Protein AF-A0A7X7GW72-F1 (afdb_monomer)

pLDDT: mean 84.03, std 12.23, range [50.31, 95.62]

Sequence (120 aa):
MPGRSVPPRAAPLVDPSIEALWAHVLDHWQDEKAHAAFLQQCDHLNQLAEAATRYRGMTGDRTRAEVAEKKLKAVAVLAMAKLESHRTPPSEGHPVLVTVLALLLVGAAALAVAYAYSAF

Structure (mmCIF, N/CA/C/O backbone):
data_AF-A0A7X7GW72-F1
#
_entry.id   AF-A0A7X7GW72-F1
#
loop_
_atom_site.group_PDB
_atom_site.id
_atom_site.type_symbol
_atom_site.label_atom_id
_atom_site.label_alt_id
_atom_site.label_comp_id
_atom_site.label_asym_id
_atom_site.label_entity_id
_atom_site.label_seq_id
_atom_site.pdbx_PDB_ins_code
_atom_site.Cartn_x
_atom_site.Cartn_y
_atom_site.Cartn_z
_atom_site.occupancy
_atom_site.B_iso_or_equiv
_atom_site.auth_seq_id
_atom_site.auth_comp_id
_atom_site.auth_asym_id
_atom_site.auth_atom_id
_atom_site.pdbx_PDB_model_num
ATOM 1 N N . MET A 1 1 ? -7.363 -8.533 -39.283 1.00 50.31 1 MET A N 1
ATOM 2 C CA . MET A 1 1 ? -6.601 -8.465 -38.017 1.00 50.31 1 MET A CA 1
ATOM 3 C C . MET A 1 1 ? -7.392 -9.224 -36.955 1.00 50.31 1 MET A C 1
ATOM 5 O O . MET A 1 1 ? -8.373 -8.670 -36.474 1.00 50.31 1 MET A O 1
ATOM 9 N N . PRO A 1 2 ? -7.081 -10.498 -36.658 1.00 57.94 2 PRO A N 1
ATOM 10 C CA . PRO A 1 2 ? -7.780 -11.234 -35.606 1.00 57.94 2 PRO A CA 1
ATOM 11 C C . PRO A 1 2 ? -7.469 -10.597 -34.243 1.00 57.94 2 PRO A C 1
ATOM 13 O O . PRO A 1 2 ? -6.309 -10.344 -33.914 1.00 57.94 2 PRO A O 1
ATOM 16 N N . GLY A 1 3 ? -8.525 -10.264 -33.499 1.00 60.06 3 GLY A N 1
ATOM 17 C CA . GLY A 1 3 ? -8.453 -9.583 -32.211 1.00 60.06 3 GLY A CA 1
ATOM 18 C C . GLY A 1 3 ? -7.674 -10.399 -31.182 1.00 60.06 3 GLY A C 1
ATOM 19 O O . GLY A 1 3 ? -7.930 -11.585 -30.994 1.00 60.06 3 GLY A O 1
ATOM 20 N N . ARG A 1 4 ? -6.721 -9.752 -30.505 1.00 63.31 4 ARG A N 1
ATOM 21 C CA . ARG A 1 4 ? -6.049 -10.320 -29.333 1.00 63.31 4 ARG A CA 1
ATOM 22 C C . ARG A 1 4 ? -7.100 -10.546 -28.245 1.00 63.31 4 ARG A C 1
ATOM 24 O O . ARG A 1 4 ? -7.556 -9.590 -27.625 1.00 63.31 4 ARG A O 1
ATOM 31 N N . SER A 1 5 ? -7.472 -11.799 -28.010 1.00 63.06 5 SER A N 1
ATOM 32 C CA . SER A 1 5 ? -8.166 -12.199 -26.790 1.00 63.06 5 SER A CA 1
ATOM 33 C C . SER A 1 5 ? -7.223 -11.940 -25.617 1.00 63.06 5 SER A C 1
ATOM 35 O O . SER A 1 5 ? -6.221 -12.638 -25.458 1.00 63.06 5 SER A O 1
ATOM 37 N N . VAL A 1 6 ? -7.501 -10.898 -24.833 1.00 68.44 6 VAL A N 1
ATOM 38 C CA . VAL A 1 6 ? -6.837 -10.688 -23.544 1.00 68.44 6 VAL A CA 1
ATOM 39 C C . VAL A 1 6 ? -7.202 -11.900 -22.682 1.00 68.44 6 VAL A C 1
ATOM 41 O O . VAL A 1 6 ? -8.397 -12.122 -22.470 1.00 68.44 6 VAL A O 1
ATOM 44 N N . PRO A 1 7 ? -6.236 -12.726 -22.238 1.00 61.88 7 PRO A N 1
ATOM 45 C CA . PRO A 1 7 ? -6.559 -13.846 -21.370 1.00 61.88 7 PRO A CA 1
ATOM 46 C C . PRO A 1 7 ? -7.242 -13.303 -20.106 1.00 61.88 7 PRO A C 1
ATOM 48 O O . PRO A 1 7 ? -6.849 -12.230 -19.630 1.00 61.88 7 PRO A O 1
ATOM 51 N N . PRO A 1 8 ? -8.258 -13.995 -19.557 1.00 59.94 8 PRO A N 1
ATOM 52 C CA . PRO A 1 8 ? -8.833 -13.611 -18.278 1.00 59.94 8 PRO A CA 1
ATOM 53 C C . PRO A 1 8 ? -7.686 -13.525 -17.274 1.00 59.94 8 PRO A C 1
ATOM 55 O O . PRO A 1 8 ? -6.956 -14.497 -17.075 1.00 59.94 8 PRO A O 1
ATOM 58 N N . ARG A 1 9 ? -7.469 -12.330 -16.710 1.00 59.38 9 ARG A N 1
ATOM 59 C CA . ARG A 1 9 ? -6.476 -12.118 -15.658 1.00 59.38 9 ARG A CA 1
ATOM 60 C C . ARG A 1 9 ? -6.851 -13.096 -14.552 1.00 59.38 9 ARG A C 1
ATOM 62 O O . ARG A 1 9 ? -7.902 -12.918 -13.943 1.00 59.38 9 ARG A O 1
ATOM 69 N N . ALA A 1 10 ? -6.056 -14.154 -14.376 1.00 55.56 10 ALA A N 1
ATOM 70 C CA . ALA A 1 10 ? -6.273 -15.126 -13.317 1.00 55.56 10 ALA A CA 1
ATOM 71 C C . ALA A 1 10 ? -6.492 -14.338 -12.024 1.00 55.56 10 ALA A C 1
ATOM 73 O O . ALA A 1 10 ? -5.687 -13.454 -11.710 1.00 55.56 10 ALA A O 1
ATOM 74 N N . ALA A 1 11 ? -7.623 -14.574 -11.353 1.00 57.12 11 ALA A N 1
ATOM 75 C CA . ALA A 1 11 ? -7.879 -13.945 -10.070 1.00 57.12 11 ALA A CA 1
ATOM 76 C C . ALA A 1 11 ? -6.663 -14.257 -9.189 1.00 57.12 11 ALA A C 1
ATOM 78 O O . ALA A 1 11 ? -6.283 -15.431 -9.113 1.00 57.12 11 ALA A O 1
ATOM 79 N N . PRO A 1 12 ? -5.987 -13.243 -8.623 1.00 58.16 12 PRO A N 1
ATOM 80 C CA . PRO A 1 12 ? -4.854 -13.511 -7.761 1.00 58.16 12 PRO A CA 1
ATOM 81 C C . PRO A 1 12 ? -5.363 -14.415 -6.642 1.00 58.16 12 PRO A C 1
ATOM 83 O O . PRO A 1 12 ? -6.297 -14.054 -5.929 1.00 58.16 12 PRO A O 1
ATOM 86 N N . LEU A 1 13 ? -4.802 -15.622 -6.546 1.00 65.44 13 LEU A N 1
ATOM 87 C CA . LEU A 1 13 ? -5.016 -16.482 -5.392 1.00 65.44 13 LEU A CA 1
ATOM 88 C C . LEU A 1 13 ? -4.496 -15.685 -4.195 1.00 65.44 13 LEU A C 1
ATOM 90 O O . LEU A 1 13 ? -3.292 -15.453 -4.073 1.00 65.44 13 LEU A O 1
ATOM 94 N N . VAL A 1 14 ? -5.421 -15.156 -3.397 1.00 68.12 14 VAL A N 1
ATOM 95 C CA . VAL A 1 14 ? -5.089 -14.383 -2.204 1.00 68.12 14 VAL A CA 1
ATOM 96 C C . VAL A 1 14 ? -4.391 -15.327 -1.238 1.00 68.12 14 VAL A C 1
ATOM 98 O O . VAL A 1 14 ? -4.864 -16.435 -0.984 1.00 68.12 14 VAL A O 1
ATOM 101 N N . ASP A 1 15 ? -3.243 -14.893 -0.730 1.00 78.56 15 ASP A N 1
ATOM 102 C CA . ASP A 1 15 ? -2.466 -15.689 0.207 1.00 78.56 15 ASP A CA 1
ATOM 103 C C . ASP A 1 15 ? -3.249 -15.842 1.531 1.00 78.56 15 ASP A C 1
ATOM 105 O O . ASP A 1 15 ? -3.715 -14.835 2.076 1.00 78.56 15 ASP A O 1
ATOM 109 N N . PRO A 1 16 ? -3.394 -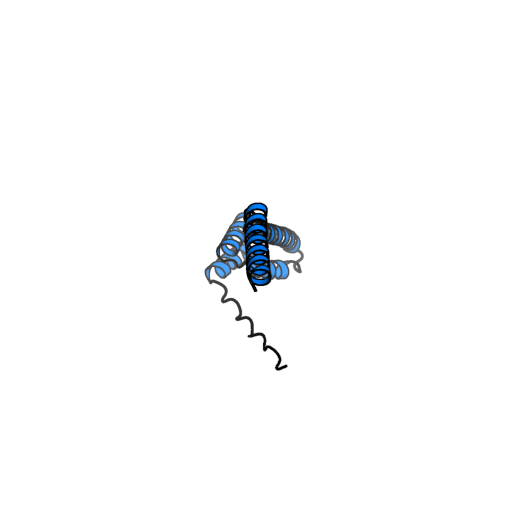17.059 2.090 1.00 83.81 16 PRO A N 1
ATOM 110 C CA . PRO A 1 16 ? -4.090 -17.277 3.360 1.00 83.81 16 PRO A CA 1
ATOM 111 C C . PRO A 1 16 ? -3.549 -16.428 4.523 1.00 83.81 16 PRO A C 1
ATOM 113 O O . PRO A 1 16 ? -4.300 -16.084 5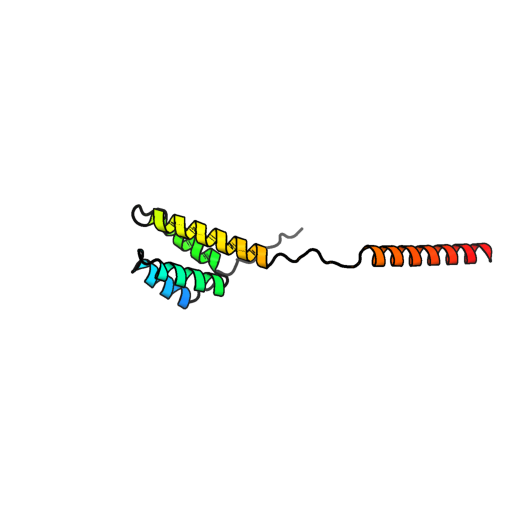.437 1.00 83.81 16 PRO A O 1
ATOM 116 N N . SER A 1 17 ? -2.264 -16.056 4.493 1.00 86.19 17 SER A N 1
ATOM 117 C CA . SER A 1 17 ? -1.652 -15.188 5.508 1.00 86.19 17 SER A CA 1
ATOM 118 C C . SER A 1 17 ? -2.209 -13.760 5.485 1.00 86.19 17 SER A C 1
ATOM 120 O O . SER A 1 17 ? -2.383 -13.144 6.538 1.00 86.19 17 SER A O 1
ATOM 122 N N . ILE A 1 18 ? -2.541 -13.245 4.298 1.00 89.12 18 ILE A N 1
ATOM 123 C CA . ILE A 1 18 ? -3.145 -11.920 4.108 1.00 89.12 18 ILE A CA 1
ATOM 124 C C . ILE A 1 18 ? -4.573 -11.906 4.646 1.00 89.12 18 ILE A C 1
ATOM 126 O O . ILE A 1 18 ? -4.975 -10.941 5.296 1.00 89.12 18 ILE A O 1
ATOM 130 N N . GLU A 1 19 ? -5.322 -12.979 4.400 1.00 90.44 19 GLU A N 1
ATOM 131 C CA . GLU A 1 19 ? -6.698 -13.108 4.876 1.00 90.44 19 GLU A CA 1
ATOM 132 C C . GLU A 1 19 ? -6.753 -13.162 6.410 1.00 90.44 19 GLU A C 1
ATOM 134 O O . GLU A 1 19 ? -7.543 -12.452 7.030 1.00 90.44 19 GLU A O 1
ATOM 139 N N . ALA A 1 20 ? -5.844 -13.914 7.042 1.00 92.56 20 ALA A N 1
ATOM 140 C CA . ALA A 1 20 ? -5.737 -13.968 8.500 1.00 92.56 20 ALA A CA 1
ATOM 141 C C . ALA A 1 20 ? -5.384 -12.600 9.121 1.00 92.56 20 ALA A C 1
ATOM 143 O O . ALA A 1 20 ? -5.988 -12.190 10.114 1.00 92.56 20 ALA A O 1
ATOM 144 N N . LEU A 1 21 ? -4.440 -11.863 8.523 1.00 93.44 21 LEU A N 1
ATOM 145 C CA . LEU A 1 21 ? -4.090 -10.510 8.973 1.00 93.44 21 LEU A CA 1
ATOM 146 C C . LEU A 1 21 ? -5.240 -9.522 8.775 1.00 93.44 21 LEU A C 1
ATOM 148 O O . LEU A 1 21 ? -5.440 -8.639 9.607 1.00 93.44 21 LEU A O 1
ATOM 152 N N . TRP A 1 22 ? -6.011 -9.669 7.698 1.00 94.19 22 TRP A N 1
ATOM 153 C CA . TRP A 1 22 ? -7.189 -8.842 7.477 1.00 94.19 22 TRP A CA 1
ATOM 154 C C . TRP A 1 22 ? -8.274 -9.098 8.525 1.00 94.19 22 TRP A C 1
ATOM 156 O O . TRP A 1 22 ? -8.814 -8.141 9.078 1.00 94.19 22 TRP A O 1
ATOM 166 N N . ALA A 1 23 ? -8.547 -10.361 8.857 1.00 94.12 23 ALA A N 1
ATOM 167 C CA . ALA A 1 23 ? -9.464 -10.702 9.943 1.00 94.12 23 ALA A CA 1
ATOM 168 C C . ALA A 1 23 ? -9.016 -10.062 11.270 1.00 94.12 23 ALA A C 1
ATOM 170 O O . ALA A 1 23 ? -9.808 -9.413 11.949 1.00 94.12 23 ALA A O 1
ATOM 171 N N . HIS A 1 24 ? -7.716 -10.124 11.575 1.00 94.56 24 HIS A N 1
ATOM 172 C CA . HIS A 1 24 ? -7.162 -9.483 12.766 1.00 94.56 24 HIS A CA 1
ATOM 173 C C . HIS A 1 24 ? -7.350 -7.954 12.775 1.00 94.56 24 HIS A C 1
ATOM 175 O O . HIS A 1 24 ? -7.698 -7.386 13.811 1.00 94.56 24 HIS A O 1
ATOM 181 N N . VAL A 1 25 ? -7.177 -7.292 11.624 1.00 95.62 25 VAL A N 1
ATOM 182 C CA . VAL A 1 25 ? -7.461 -5.855 11.449 1.00 95.62 25 VAL A CA 1
ATOM 183 C C . VAL A 1 25 ? -8.938 -5.536 11.673 1.00 95.62 25 VAL A C 1
ATOM 185 O O . VAL A 1 25 ? -9.256 -4.515 12.277 1.00 95.62 25 VAL A O 1
ATOM 188 N N . LEU A 1 26 ? -9.849 -6.382 11.194 1.00 94.12 26 LEU A N 1
ATOM 189 C CA . LEU A 1 26 ? -11.286 -6.177 11.389 1.00 94.12 26 LEU A CA 1
ATOM 190 C C . LEU A 1 26 ? -11.691 -6.279 12.863 1.00 94.12 26 LEU A C 1
ATOM 192 O O . LEU A 1 26 ? -12.543 -5.499 13.302 1.00 94.12 26 LEU A O 1
ATOM 196 N N . ASP A 1 27 ? -11.061 -7.189 13.604 1.00 95.00 27 ASP A N 1
ATOM 197 C CA . ASP A 1 27 ? -11.262 -7.356 15.046 1.00 95.00 27 ASP A CA 1
ATOM 198 C C . ASP A 1 27 ? -10.628 -6.209 15.849 1.00 95.00 27 ASP A C 1
ATOM 200 O O . ASP A 1 27 ? -11.185 -5.758 16.850 1.00 95.00 27 ASP A O 1
ATOM 204 N N . HIS A 1 28 ? -9.488 -5.687 15.385 1.00 94.00 28 HIS A N 1
ATOM 205 C CA . HIS A 1 28 ? -8.693 -4.662 16.069 1.00 94.00 28 HIS A CA 1
ATOM 206 C C . HIS A 1 28 ? -8.571 -3.387 15.228 1.00 94.00 28 HIS A C 1
ATOM 208 O O . HIS A 1 28 ? -7.483 -2.856 15.024 1.00 94.00 28 HIS A O 1
ATOM 214 N N . TRP A 1 29 ? -9.703 -2.860 14.759 1.00 92.00 29 TRP A N 1
ATOM 215 C CA . TRP A 1 29 ? -9.736 -1.736 13.811 1.00 92.00 29 TRP A CA 1
ATOM 216 C C . TRP A 1 29 ? -9.072 -0.444 14.314 1.00 92.00 29 TRP A C 1
ATOM 218 O O . TRP A 1 29 ? -8.628 0.389 13.534 1.00 92.00 29 TRP A O 1
ATOM 228 N N . GLN A 1 30 ? -9.024 -0.234 15.629 1.00 91.38 30 GLN A N 1
ATOM 229 C CA . GLN A 1 30 ? -8.359 0.942 16.200 1.00 91.38 30 GLN A CA 1
ATOM 230 C C . GLN A 1 30 ? -6.865 0.714 16.465 1.00 91.38 30 GLN A C 1
ATOM 232 O O . GLN A 1 30 ? -6.161 1.652 16.840 1.00 91.38 30 GLN A O 1
ATOM 237 N N . ASP A 1 31 ? -6.362 -0.506 16.264 1.00 92.94 31 ASP A N 1
ATOM 238 C CA . ASP A 1 31 ? -4.951 -0.817 16.440 1.00 92.94 31 ASP A CA 1
ATOM 239 C C . ASP A 1 31 ? -4.156 -0.499 15.168 1.00 92.94 31 ASP A C 1
ATOM 241 O O . ASP A 1 31 ? -4.191 -1.202 14.153 1.00 92.94 31 ASP A O 1
ATOM 245 N N . GLU A 1 32 ? -3.365 0.570 15.236 1.00 91.56 32 GLU A N 1
ATOM 246 C CA . GLU A 1 32 ? -2.488 0.970 14.141 1.00 91.56 32 GLU A CA 1
ATOM 247 C C . GLU A 1 32 ? -1.425 -0.097 13.813 1.00 91.56 32 GLU A C 1
ATOM 249 O O . GLU A 1 32 ? -1.004 -0.185 12.654 1.00 91.56 32 GLU A O 1
ATOM 254 N N . LYS A 1 33 ? -1.039 -0.949 14.776 1.00 93.19 33 LYS A N 1
ATOM 255 C CA . LYS A 1 33 ? -0.088 -2.049 14.551 1.00 93.19 33 LYS A CA 1
ATOM 256 C C . LYS A 1 33 ? -0.692 -3.161 13.704 1.00 93.19 33 LYS A C 1
ATOM 258 O O . LYS A 1 33 ? -0.007 -3.650 12.806 1.00 93.19 33 LYS A O 1
ATOM 263 N N . ALA A 1 34 ? -1.960 -3.512 13.928 1.00 93.75 34 ALA A N 1
ATOM 264 C CA . ALA A 1 34 ? -2.665 -4.498 13.109 1.00 93.75 34 ALA A CA 1
ATOM 265 C C . ALA A 1 34 ? -2.703 -4.044 11.640 1.00 93.75 34 ALA A C 1
ATOM 267 O O . ALA A 1 34 ? -2.339 -4.793 10.730 1.00 93.75 34 ALA A O 1
ATOM 268 N N . HIS A 1 35 ? -3.036 -2.768 11.410 1.00 94.06 35 HIS A N 1
ATOM 269 C CA . HIS A 1 35 ? -3.009 -2.180 10.071 1.00 94.06 35 HIS A CA 1
ATOM 270 C C . HIS A 1 35 ? -1.609 -2.176 9.446 1.00 94.06 35 HIS A C 1
ATOM 272 O O . HIS A 1 35 ? -1.475 -2.453 8.253 1.00 94.06 35 HIS A O 1
ATOM 278 N N . ALA A 1 36 ? -0.575 -1.840 10.223 1.00 93.38 36 ALA A N 1
ATOM 279 C CA . ALA A 1 36 ? 0.802 -1.811 9.739 1.00 93.38 36 ALA A CA 1
ATOM 280 C C . ALA A 1 36 ? 1.292 -3.210 9.334 1.00 93.38 36 ALA A C 1
ATOM 282 O O . ALA A 1 36 ? 1.842 -3.358 8.244 1.00 93.38 36 ALA A O 1
ATOM 283 N N . ALA A 1 37 ? 1.024 -4.233 10.152 1.00 93.88 37 ALA A N 1
ATOM 284 C CA . ALA A 1 37 ? 1.384 -5.620 9.859 1.00 93.88 37 ALA A CA 1
ATOM 285 C C . ALA A 1 37 ? 0.705 -6.129 8.577 1.00 93.88 37 ALA A C 1
ATOM 287 O O . ALA A 1 37 ? 1.361 -6.706 7.709 1.00 93.88 37 ALA A O 1
ATOM 288 N N . PHE A 1 38 ? -0.591 -5.843 8.409 1.00 94.88 38 PHE A N 1
ATOM 289 C CA . PHE A 1 38 ? -1.320 -6.171 7.183 1.00 94.88 38 PHE A CA 1
ATOM 290 C C . PHE A 1 38 ? -0.717 -5.487 5.948 1.00 94.88 38 PHE A C 1
ATOM 292 O O . PHE A 1 38 ? -0.475 -6.141 4.933 1.00 94.88 38 PHE A O 1
ATOM 299 N N . LEU A 1 39 ? -0.442 -4.180 6.025 1.00 94.19 39 LEU A N 1
ATOM 300 C CA . LEU A 1 39 ? 0.138 -3.430 4.907 1.00 94.19 39 LEU A CA 1
ATOM 301 C C . LEU A 1 39 ? 1.546 -3.913 4.550 1.00 94.19 39 LEU A C 1
ATOM 303 O O . LEU A 1 39 ? 1.861 -4.027 3.367 1.00 94.19 39 LEU A O 1
ATOM 307 N N . GLN A 1 40 ? 2.363 -4.236 5.551 1.00 92.69 40 GLN A N 1
ATOM 308 C CA . GLN A 1 40 ? 3.707 -4.771 5.353 1.00 92.69 40 GLN A CA 1
ATOM 309 C C . GLN A 1 40 ? 3.671 -6.129 4.643 1.00 92.69 40 GLN A C 1
ATOM 311 O O . GLN A 1 40 ? 4.430 -6.342 3.698 1.00 92.69 40 GLN A O 1
ATOM 316 N N . GLN A 1 41 ? 2.757 -7.023 5.036 1.00 93.25 41 GLN A N 1
ATOM 317 C CA . GLN A 1 41 ? 2.591 -8.311 4.359 1.00 93.25 41 GLN A CA 1
ATOM 318 C C . GLN A 1 41 ? 2.082 -8.128 2.920 1.00 93.25 41 GLN A C 1
ATOM 320 O O . GLN A 1 41 ? 2.581 -8.774 1.998 1.00 93.25 41 GLN A O 1
ATOM 325 N N . CYS A 1 42 ? 1.138 -7.205 2.700 1.00 91.94 42 CYS A N 1
ATOM 326 C CA . CYS A 1 42 ? 0.659 -6.871 1.356 1.00 91.94 42 CYS A CA 1
ATOM 327 C C . CYS A 1 42 ? 1.785 -6.327 0.469 1.00 91.94 42 CYS A C 1
ATOM 329 O O . CYS A 1 42 ? 1.851 -6.667 -0.711 1.00 91.94 42 CYS A O 1
ATOM 331 N N . ASP A 1 43 ? 2.668 -5.486 1.008 1.00 91.12 43 ASP A N 1
ATOM 332 C CA . ASP A 1 43 ? 3.814 -4.976 0.256 1.00 91.12 43 ASP A CA 1
ATOM 333 C C . ASP A 1 43 ? 4.819 -6.089 -0.069 1.00 91.12 43 ASP A C 1
ATOM 335 O O . ASP A 1 43 ? 5.221 -6.234 -1.229 1.00 91.12 43 ASP A O 1
ATOM 339 N N . HIS A 1 44 ? 5.147 -6.928 0.919 1.00 90.00 44 HIS A N 1
ATOM 340 C CA . HIS A 1 44 ? 6.061 -8.060 0.757 1.00 90.00 44 HIS A CA 1
ATOM 341 C C . HIS A 1 44 ? 5.606 -9.020 -0.352 1.00 90.00 44 HIS A C 1
ATOM 343 O O . HIS A 1 44 ? 6.409 -9.430 -1.190 1.00 90.00 44 HIS A O 1
ATOM 349 N N . LEU A 1 45 ? 4.305 -9.313 -0.416 1.00 89.81 45 LEU A N 1
ATOM 350 C CA . LEU A 1 45 ? 3.716 -10.206 -1.417 1.00 89.81 45 LEU A CA 1
ATOM 351 C C . LEU A 1 45 ? 3.355 -9.514 -2.744 1.00 89.81 45 LEU A C 1
ATOM 353 O O . LEU A 1 45 ? 2.792 -10.152 -3.631 1.00 89.81 45 LEU A O 1
ATOM 357 N N . ASN A 1 46 ? 3.665 -8.223 -2.916 1.00 87.38 46 ASN A N 1
ATOM 358 C CA . ASN A 1 46 ? 3.243 -7.419 -4.075 1.00 87.38 46 ASN A CA 1
ATOM 359 C C . ASN A 1 46 ? 1.712 -7.353 -4.275 1.00 87.38 46 ASN A C 1
ATOM 361 O O . ASN A 1 46 ? 1.225 -7.161 -5.388 1.00 87.38 46 ASN A O 1
ATOM 365 N N . GLN A 1 47 ? 0.943 -7.458 -3.191 1.00 90.12 47 GLN A N 1
ATOM 366 C CA . GLN A 1 47 ? -0.523 -7.446 -3.172 1.00 90.12 47 GLN A CA 1
ATOM 367 C C . GLN A 1 47 ? -1.107 -6.129 -2.618 1.00 90.12 47 GLN A C 1
ATOM 369 O O . GLN A 1 47 ? -2.193 -6.102 -2.043 1.00 90.12 47 GLN A O 1
ATOM 374 N N . LEU A 1 48 ? -0.436 -4.991 -2.832 1.00 90.56 48 LEU A N 1
ATOM 375 C CA . LEU A 1 48 ? -0.944 -3.668 -2.417 1.00 90.56 48 LEU A CA 1
ATOM 376 C C . LEU A 1 48 ? -2.295 -3.298 -3.065 1.00 90.56 48 LEU A C 1
ATOM 378 O O . LEU A 1 48 ? -3.096 -2.581 -2.466 1.00 90.56 48 LEU A O 1
ATOM 382 N N . ALA A 1 49 ? -2.580 -3.807 -4.268 1.00 89.19 49 ALA A N 1
ATOM 383 C CA . ALA A 1 49 ? -3.872 -3.610 -4.934 1.00 89.19 49 ALA A CA 1
ATOM 384 C C . ALA A 1 49 ? -5.034 -4.270 -4.170 1.00 89.19 49 ALA A C 1
ATOM 386 O O . ALA A 1 49 ? -6.149 -3.743 -4.134 1.00 89.19 49 ALA A O 1
ATOM 387 N N . GLU A 1 50 ? -4.762 -5.398 -3.521 1.00 89.44 50 GLU A N 1
ATOM 388 C CA . GLU A 1 50 ? -5.740 -6.100 -2.702 1.00 89.44 50 GLU A CA 1
ATOM 389 C C . GLU A 1 50 ? -6.016 -5.315 -1.409 1.00 89.44 50 GLU A C 1
ATOM 391 O O . GLU A 1 50 ? -7.174 -5.078 -1.059 1.00 89.44 50 GLU A O 1
ATOM 396 N N . ALA A 1 51 ? -4.967 -4.800 -0.755 1.00 91.62 51 ALA A N 1
ATOM 397 C CA . ALA A 1 51 ? -5.117 -3.893 0.385 1.00 91.62 51 ALA A CA 1
ATOM 398 C C . ALA A 1 51 ? -6.003 -2.684 0.041 1.00 91.62 51 ALA A C 1
ATOM 400 O O . ALA A 1 51 ? -6.920 -2.349 0.793 1.00 91.62 51 ALA A O 1
ATOM 401 N N . ALA A 1 52 ? -5.776 -2.058 -1.119 1.00 92.50 52 ALA A N 1
ATOM 402 C CA . ALA A 1 52 ? -6.597 -0.942 -1.581 1.00 92.50 52 ALA A CA 1
ATOM 403 C C . ALA A 1 52 ? -8.071 -1.335 -1.766 1.00 92.50 52 ALA A C 1
ATOM 405 O O . ALA A 1 52 ? -8.959 -0.565 -1.405 1.00 92.50 52 ALA A O 1
ATOM 406 N N . THR A 1 53 ? -8.344 -2.524 -2.304 1.00 91.94 53 THR A N 1
ATOM 407 C CA . THR A 1 53 ? -9.715 -3.017 -2.507 1.00 91.94 53 THR A CA 1
ATOM 408 C C . THR A 1 53 ? -10.435 -3.206 -1.175 1.00 91.94 53 THR A C 1
ATOM 410 O O . THR A 1 53 ? -11.549 -2.706 -1.003 1.00 91.94 53 THR A O 1
ATOM 413 N N . ARG A 1 54 ? -9.772 -3.832 -0.196 1.00 92.06 54 ARG A N 1
ATOM 414 C CA . ARG A 1 54 ? -10.338 -4.052 1.140 1.00 92.06 54 ARG A CA 1
ATOM 415 C C . ARG A 1 54 ? -10.637 -2.746 1.874 1.00 92.06 54 ARG A C 1
ATOM 417 O O . ARG A 1 54 ? -11.747 -2.567 2.370 1.00 92.06 54 ARG A O 1
ATOM 424 N N . TYR A 1 55 ? -9.698 -1.796 1.881 1.00 94.12 55 TYR A N 1
ATOM 425 C CA . TYR A 1 55 ? -9.936 -0.499 2.522 1.00 94.12 55 TYR A CA 1
ATOM 426 C C . TYR A 1 55 ? -10.992 0.340 1.792 1.00 94.12 55 TYR A C 1
ATOM 428 O O . TYR A 1 55 ? -11.799 0.978 2.461 1.00 94.12 55 TYR A O 1
ATOM 436 N N . ARG A 1 56 ? -11.069 0.298 0.452 1.00 92.31 56 ARG A N 1
ATOM 437 C CA . ARG A 1 56 ? -12.174 0.934 -0.298 1.00 92.31 56 ARG A CA 1
ATOM 438 C C . ARG A 1 56 ? -13.535 0.366 0.090 1.00 92.31 56 ARG A C 1
ATOM 440 O O . ARG A 1 56 ? -14.497 1.117 0.165 1.00 92.31 56 ARG A O 1
ATOM 447 N N . GLY A 1 57 ? -13.619 -0.932 0.375 1.00 91.00 57 GLY A N 1
ATOM 448 C CA . GLY A 1 57 ? -14.849 -1.542 0.883 1.00 91.00 57 GLY A CA 1
ATOM 449 C C . GLY A 1 57 ? -15.311 -0.960 2.226 1.00 91.00 57 GLY A C 1
ATOM 450 O O . GLY A 1 57 ? -16.503 -0.965 2.513 1.00 91.00 57 GLY A O 1
ATOM 451 N N . MET A 1 58 ? -14.390 -0.414 3.027 1.00 91.50 58 MET A N 1
ATOM 452 C CA . MET A 1 58 ? -14.671 0.120 4.365 1.00 91.50 58 MET A CA 1
ATOM 453 C C . MET A 1 58 ? -14.945 1.632 4.386 1.00 91.50 58 MET A C 1
ATOM 455 O O . MET A 1 58 ? -15.408 2.143 5.403 1.00 91.50 58 MET A O 1
ATOM 459 N N . THR A 1 59 ? -14.719 2.369 3.290 1.00 88.50 59 THR A N 1
ATOM 460 C CA . THR A 1 59 ? -14.981 3.825 3.249 1.00 88.50 59 THR A CA 1
ATOM 461 C C . THR A 1 59 ? -16.469 4.178 3.271 1.00 88.50 59 THR A C 1
ATOM 463 O O . THR A 1 59 ? -16.821 5.325 3.518 1.00 88.50 59 THR A O 1
ATOM 466 N N . GLY A 1 60 ? -17.356 3.214 3.012 1.00 83.94 60 GLY A N 1
ATOM 467 C CA . GLY A 1 60 ? -18.806 3.406 3.120 1.00 83.94 60 GLY A CA 1
ATOM 468 C C . GLY A 1 60 ? -19.346 3.345 4.555 1.00 83.94 60 GLY A C 1
ATOM 469 O O . GLY A 1 60 ? -20.494 3.717 4.790 1.00 83.94 60 GLY A O 1
ATOM 470 N N . ASP A 1 61 ? -18.547 2.877 5.516 1.00 86.62 61 ASP A N 1
ATOM 471 C CA . ASP A 1 61 ? -18.948 2.734 6.916 1.00 86.62 61 ASP A CA 1
ATOM 472 C C . ASP A 1 61 ? -18.597 4.002 7.708 1.00 86.62 61 ASP A C 1
ATOM 474 O O . ASP A 1 61 ? -17.434 4.384 7.792 1.00 86.62 61 ASP A O 1
ATOM 478 N N . ARG A 1 62 ? -19.585 4.642 8.347 1.00 84.31 62 ARG A N 1
ATOM 479 C CA . ARG A 1 62 ? -19.394 5.888 9.116 1.00 84.31 62 ARG A CA 1
ATOM 480 C C . ARG A 1 62 ? -18.346 5.783 10.224 1.00 84.31 62 ARG A C 1
ATOM 482 O O . ARG A 1 62 ? -17.698 6.780 10.517 1.00 84.31 62 ARG A O 1
ATOM 489 N N . THR A 1 63 ? -18.185 4.618 10.846 1.00 86.44 63 THR A N 1
ATOM 490 C CA . THR A 1 63 ? -17.249 4.445 11.969 1.00 86.44 63 THR A CA 1
A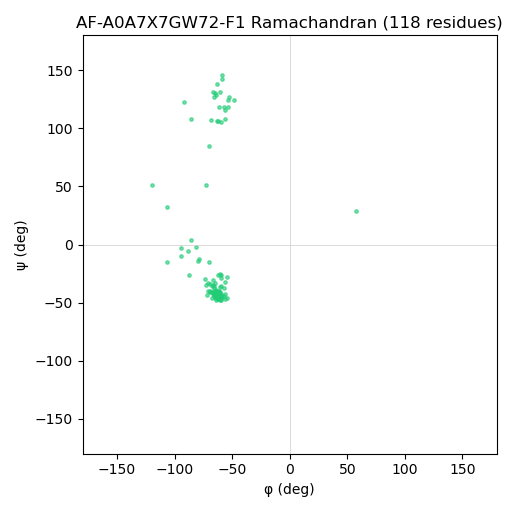TOM 491 C C . THR A 1 63 ? -15.842 4.100 11.487 1.00 86.44 63 THR A C 1
ATOM 493 O O . THR A 1 63 ? -14.860 4.385 12.168 1.00 86.44 63 THR A O 1
ATOM 496 N N . ARG A 1 64 ? -15.729 3.494 10.303 1.00 88.25 64 ARG A N 1
ATOM 497 C CA . ARG A 1 64 ? -14.460 2.981 9.771 1.00 88.25 64 ARG A CA 1
ATOM 498 C C . ARG A 1 64 ? -13.892 3.828 8.633 1.00 88.25 64 ARG A C 1
ATOM 500 O O . ARG A 1 64 ? -12.703 3.707 8.343 1.00 88.25 64 ARG A O 1
ATOM 507 N N . ALA A 1 65 ? -14.694 4.715 8.044 1.00 89.69 65 ALA A N 1
ATOM 508 C CA . ALA A 1 65 ? -14.338 5.502 6.869 1.00 89.69 65 ALA A CA 1
ATOM 509 C C . ALA A 1 65 ? -13.069 6.330 7.061 1.00 89.69 65 ALA A C 1
ATOM 511 O O . ALA A 1 65 ? -12.179 6.268 6.220 1.00 89.69 65 ALA A O 1
ATOM 512 N N . GLU A 1 66 ? -12.938 7.041 8.180 1.00 91.50 66 GLU A N 1
ATOM 513 C CA . GLU A 1 66 ? -11.789 7.923 8.413 1.00 91.50 66 GLU A CA 1
ATOM 514 C C . GLU A 1 66 ? -10.462 7.146 8.439 1.00 91.50 66 GLU A C 1
ATOM 516 O O . GLU A 1 66 ? -9.493 7.494 7.755 1.00 91.50 66 GLU A O 1
ATOM 521 N N . VAL A 1 67 ? -10.431 6.030 9.175 1.00 91.50 67 VAL A N 1
ATOM 522 C CA . VAL A 1 67 ? -9.257 5.150 9.234 1.00 91.50 67 VAL A CA 1
ATOM 523 C C . VAL A 1 67 ? -9.010 4.511 7.869 1.00 91.50 67 VAL A C 1
ATOM 525 O O . VAL A 1 67 ? -7.871 4.496 7.401 1.00 91.50 67 VAL A O 1
ATOM 528 N N . ALA A 1 68 ? -10.058 4.036 7.194 1.00 92.25 68 ALA A N 1
ATOM 529 C CA . ALA A 1 68 ? -9.947 3.427 5.873 1.00 92.25 68 ALA A CA 1
ATOM 530 C C . ALA A 1 68 ? -9.361 4.403 4.840 1.00 92.25 68 ALA A C 1
ATOM 532 O O . ALA A 1 68 ? -8.441 4.039 4.109 1.00 92.25 68 ALA A O 1
ATOM 533 N N . GLU A 1 69 ? -9.808 5.659 4.823 1.00 92.88 69 GLU A N 1
ATOM 534 C CA . GLU A 1 69 ? -9.264 6.708 3.958 1.00 92.88 69 GLU A CA 1
ATOM 535 C C . GLU A 1 69 ? -7.795 7.012 4.268 1.00 92.88 69 GLU A C 1
ATOM 537 O O . GLU A 1 69 ? -6.974 7.120 3.347 1.00 9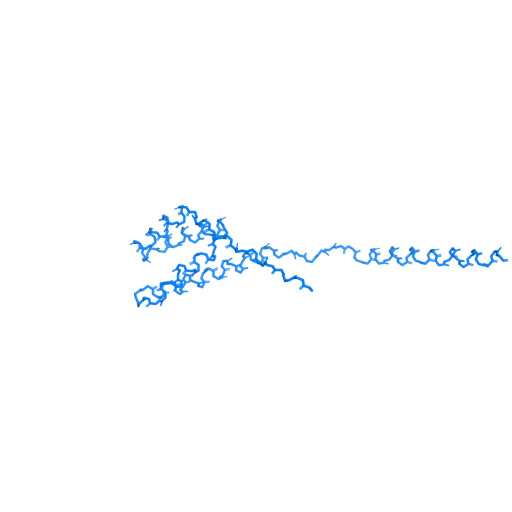2.88 69 GLU A O 1
ATOM 542 N N . LYS A 1 70 ? -7.428 7.101 5.555 1.00 92.88 70 LYS A N 1
ATOM 543 C CA . LYS A 1 70 ? -6.026 7.270 5.974 1.00 92.88 70 LYS A CA 1
ATOM 544 C C . LYS A 1 70 ? -5.166 6.113 5.458 1.00 92.88 70 LYS A C 1
ATOM 546 O O . LYS A 1 70 ? -4.084 6.345 4.914 1.00 92.88 70 LYS A O 1
ATOM 551 N N . LYS A 1 71 ? -5.641 4.871 5.587 1.00 92.94 71 LYS A N 1
ATOM 552 C CA . LYS A 1 71 ? -4.906 3.684 5.122 1.00 92.94 71 LYS A CA 1
ATOM 553 C C . LYS A 1 71 ? -4.867 3.585 3.596 1.00 92.94 71 LYS A C 1
ATOM 555 O O . LYS A 1 71 ? -3.826 3.213 3.066 1.00 92.94 71 LYS A O 1
ATOM 560 N N . LEU A 1 72 ? -5.900 4.020 2.874 1.00 94.00 72 LEU A N 1
ATOM 561 C CA . LEU A 1 72 ? -5.859 4.125 1.408 1.00 94.00 72 LEU A CA 1
ATOM 562 C C . LEU A 1 72 ? -4.776 5.087 0.922 1.00 94.00 72 LEU A C 1
ATOM 564 O O . LEU A 1 72 ? -4.044 4.763 -0.014 1.00 94.00 72 LEU A O 1
ATOM 568 N N . LYS A 1 73 ? -4.636 6.245 1.576 1.00 93.44 73 LYS A N 1
ATOM 569 C CA . LYS A 1 73 ? -3.546 7.186 1.279 1.00 93.44 73 LYS A CA 1
ATOM 570 C C . LYS A 1 73 ? -2.182 6.545 1.543 1.00 93.44 73 LYS A C 1
ATOM 572 O O . LYS A 1 73 ? -1.292 6.660 0.706 1.00 93.44 73 LYS A O 1
ATOM 577 N N . ALA A 1 74 ? -2.034 5.813 2.650 1.00 91.44 74 ALA A N 1
ATOM 578 C CA . ALA A 1 74 ? -0.799 5.087 2.952 1.00 91.44 74 ALA A CA 1
ATOM 579 C C . ALA A 1 74 ? -0.465 4.024 1.888 1.00 91.44 74 ALA A C 1
ATOM 581 O O . ALA A 1 74 ? 0.678 3.948 1.442 1.00 91.44 74 ALA A O 1
ATOM 582 N N . VAL A 1 75 ? -1.457 3.257 1.418 1.00 93.62 75 VAL A N 1
ATOM 583 C CA . VAL A 1 75 ? -1.278 2.292 0.317 1.00 93.62 75 VAL A CA 1
ATOM 584 C C . VAL A 1 75 ? -0.804 2.988 -0.960 1.00 93.62 75 VAL A C 1
ATOM 586 O O . VAL A 1 75 ? 0.102 2.487 -1.623 1.00 93.62 75 VAL A O 1
ATOM 589 N N . ALA A 1 76 ? -1.378 4.145 -1.301 1.00 92.00 76 ALA A N 1
ATOM 590 C CA . ALA A 1 76 ? -0.972 4.903 -2.484 1.00 92.00 76 ALA A CA 1
ATOM 591 C C . ALA A 1 76 ? 0.488 5.376 -2.395 1.00 92.00 76 ALA A C 1
ATOM 593 O O . ALA A 1 76 ? 1.236 5.218 -3.358 1.00 92.00 76 ALA A O 1
ATOM 594 N N . VAL A 1 77 ? 0.906 5.889 -1.233 1.00 93.94 77 VAL A N 1
ATOM 595 C CA . VAL A 1 77 ? 2.298 6.302 -0.989 1.00 93.94 77 VAL A CA 1
ATOM 596 C C . VAL A 1 77 ? 3.256 5.114 -1.109 1.00 93.94 77 VAL A C 1
ATOM 598 O O . VAL A 1 77 ? 4.270 5.228 -1.792 1.00 93.94 77 VAL A O 1
ATOM 601 N N . LEU A 1 78 ? 2.921 3.961 -0.519 1.00 90.75 78 LEU A N 1
ATOM 602 C CA . LEU A 1 78 ? 3.733 2.742 -0.637 1.00 90.75 78 LEU A CA 1
ATOM 603 C C . LEU A 1 78 ? 3.860 2.281 -2.095 1.00 90.75 78 LEU A C 1
ATOM 605 O O . LEU A 1 78 ? 4.956 1.969 -2.557 1.00 90.75 78 LEU A O 1
ATOM 609 N N . ALA A 1 79 ? 2.756 2.289 -2.845 1.00 90.94 79 ALA A N 1
ATOM 610 C CA . ALA A 1 79 ? 2.767 1.920 -4.256 1.00 90.94 79 ALA A CA 1
ATOM 611 C C . ALA A 1 79 ? 3.621 2.883 -5.100 1.00 90.94 79 ALA A C 1
ATOM 613 O O . ALA A 1 79 ? 4.368 2.434 -5.968 1.00 90.94 79 ALA A O 1
ATOM 614 N N . MET A 1 80 ? 3.551 4.192 -4.833 1.00 91.00 80 MET A N 1
ATOM 615 C CA . MET A 1 80 ? 4.393 5.192 -5.499 1.00 91.00 80 MET A CA 1
ATOM 616 C C . MET A 1 80 ? 5.874 4.989 -5.179 1.00 91.00 80 MET A C 1
ATOM 618 O O . MET A 1 80 ? 6.677 4.914 -6.104 1.00 91.00 80 MET A O 1
ATOM 622 N N . ALA A 1 81 ? 6.224 4.806 -3.903 1.00 89.25 81 ALA A N 1
ATOM 623 C CA . ALA A 1 81 ? 7.601 4.536 -3.489 1.00 89.25 81 ALA A CA 1
ATOM 624 C C . ALA A 1 81 ? 8.170 3.283 -4.179 1.00 89.25 81 ALA A C 1
ATOM 626 O O . ALA A 1 81 ? 9.328 3.257 -4.593 1.00 89.25 81 ALA A O 1
ATOM 627 N N . LYS A 1 82 ? 7.333 2.257 -4.371 1.00 86.38 82 LYS A N 1
ATOM 628 C CA . LYS A 1 82 ? 7.700 1.044 -5.108 1.00 86.38 82 LYS A CA 1
ATOM 629 C C . LYS A 1 82 ? 7.907 1.297 -6.603 1.00 86.38 82 LYS A C 1
ATOM 631 O O . LYS A 1 82 ? 8.842 0.774 -7.195 1.00 86.38 82 LYS A O 1
ATOM 636 N N . LEU A 1 83 ? 7.067 2.116 -7.232 1.00 87.06 83 LEU A N 1
ATOM 637 C CA . LEU A 1 83 ? 7.269 2.512 -8.631 1.00 87.06 83 LEU A CA 1
ATOM 638 C C . LEU A 1 83 ? 8.563 3.309 -8.813 1.00 87.06 83 LEU A C 1
ATOM 640 O O . LEU A 1 83 ? 9.282 3.100 -9.789 1.00 87.06 83 LEU A O 1
ATOM 644 N N . GLU A 1 84 ? 8.866 4.200 -7.873 1.00 87.00 84 GLU A N 1
ATOM 645 C CA . GLU A 1 84 ? 10.104 4.975 -7.878 1.00 87.00 84 GLU A CA 1
ATOM 646 C C . GLU A 1 84 ? 11.336 4.092 -7.682 1.00 87.00 84 GLU A C 1
ATOM 648 O O . GLU A 1 84 ? 12.324 4.286 -8.387 1.00 87.00 84 GLU A O 1
ATOM 653 N N . SER A 1 85 ? 11.278 3.082 -6.808 1.00 84.00 85 SER A N 1
ATOM 654 C CA . SER A 1 85 ? 12.399 2.152 -6.613 1.00 84.00 85 SER A CA 1
ATOM 655 C C . SER A 1 85 ? 12.668 1.271 -7.839 1.00 84.00 85 SER A C 1
ATOM 657 O O . SER A 1 85 ? 13.818 0.933 -8.115 1.00 84.00 85 SER A O 1
ATOM 659 N N . HIS A 1 86 ? 11.633 0.943 -8.618 1.00 78.44 86 HIS A N 1
ATOM 660 C CA . HIS A 1 86 ? 11.764 0.231 -9.893 1.00 78.44 86 HIS A CA 1
ATOM 661 C C . HIS A 1 86 ? 12.133 1.137 -11.076 1.00 78.44 86 HIS A C 1
ATOM 663 O O . HIS A 1 86 ? 12.308 0.644 -12.196 1.00 78.44 86 HIS A O 1
ATOM 669 N N . ARG A 1 87 ? 12.265 2.451 -10.869 1.00 77.94 87 ARG A N 1
ATOM 670 C CA . ARG A 1 87 ? 12.666 3.377 -11.925 1.00 77.94 87 ARG A CA 1
ATOM 671 C C . ARG A 1 87 ? 14.124 3.114 -12.292 1.00 77.94 87 ARG A C 1
ATOM 673 O O . ARG A 1 87 ? 15.039 3.452 -11.549 1.00 77.94 87 ARG A O 1
ATOM 680 N N . THR A 1 88 ? 14.349 2.512 -13.456 1.00 69.00 88 THR A N 1
ATOM 681 C CA . THR A 1 88 ? 15.702 2.345 -13.990 1.00 69.00 88 THR A CA 1
ATOM 682 C C . THR A 1 88 ? 16.288 3.731 -14.279 1.00 69.00 88 THR A 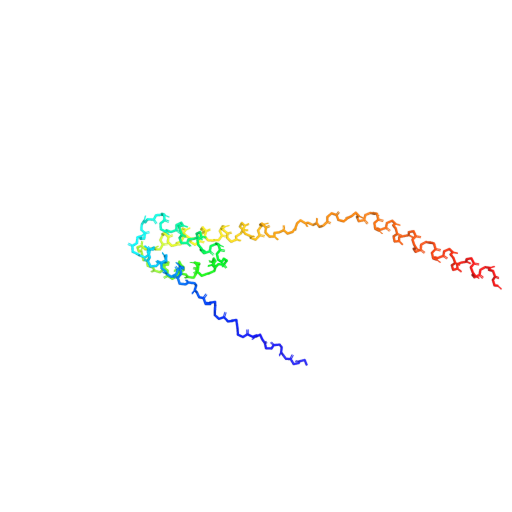C 1
ATOM 684 O O . THR A 1 88 ? 15.621 4.525 -14.954 1.00 69.00 88 THR A O 1
ATOM 687 N N . PRO A 1 89 ? 17.499 4.060 -13.789 1.00 60.75 89 PRO A N 1
ATOM 688 C CA . PRO A 1 89 ? 18.169 5.280 -14.214 1.00 60.75 89 PRO A CA 1
ATOM 689 C C . PRO A 1 89 ? 18.364 5.236 -15.740 1.00 60.75 89 PRO A C 1
ATOM 691 O O . PRO A 1 89 ? 18.553 4.145 -16.293 1.00 60.75 89 PRO A O 1
ATOM 694 N N . PRO A 1 90 ? 18.299 6.379 -16.450 1.00 59.62 90 PRO A N 1
ATOM 695 C CA . PRO A 1 90 ? 18.673 6.405 -17.858 1.00 59.62 90 PRO A CA 1
ATOM 696 C C . PRO A 1 90 ? 20.077 5.804 -17.993 1.00 59.62 90 PRO A C 1
ATOM 698 O O . PRO A 1 90 ? 20.987 6.185 -17.263 1.00 59.62 90 PRO A O 1
ATOM 701 N N . SER A 1 91 ? 20.227 4.809 -18.870 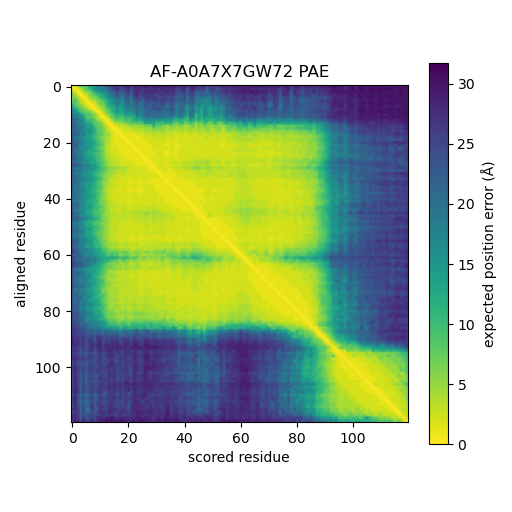1.00 54.06 91 SER A N 1
ATOM 702 C CA . SER A 1 91 ? 21.499 4.119 -19.080 1.00 54.06 91 SER A CA 1
ATOM 703 C C . SER A 1 91 ? 22.579 5.137 -19.453 1.00 54.06 91 SER A C 1
ATOM 705 O O . SER A 1 91 ? 22.503 5.759 -20.511 1.00 54.06 91 SER A O 1
ATOM 707 N N . GLU A 1 92 ? 23.598 5.284 -18.603 1.00 52.62 92 GLU A N 1
ATOM 708 C CA . GLU A 1 92 ? 24.835 6.020 -18.897 1.00 52.62 92 GLU A CA 1
ATOM 709 C C . GLU A 1 92 ? 25.719 5.223 -19.881 1.00 52.62 92 GLU A C 1
ATOM 711 O O . GLU A 1 92 ? 26.900 4.958 -19.653 1.00 52.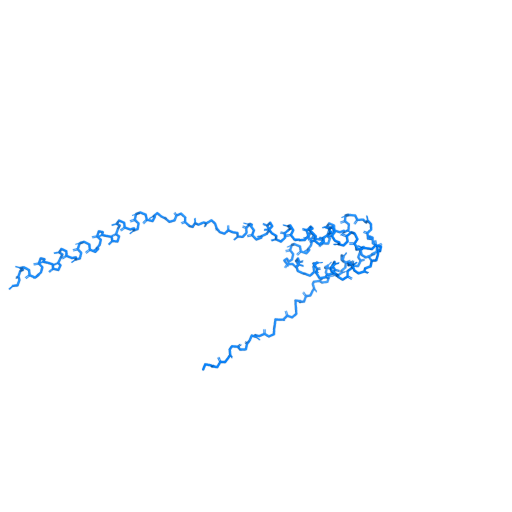62 92 GLU A O 1
ATOM 716 N N . GLY A 1 93 ? 25.156 4.781 -21.006 1.00 58.91 93 GLY A N 1
ATOM 717 C CA . GLY A 1 93 ? 25.975 4.375 -22.144 1.00 58.91 93 GLY A CA 1
ATOM 718 C C . GLY A 1 93 ? 26.741 5.598 -22.637 1.00 58.91 93 GLY A C 1
ATOM 719 O O . GLY A 1 93 ? 26.155 6.670 -22.685 1.00 58.91 93 GLY A O 1
ATOM 720 N N . HIS A 1 94 ? 28.028 5.459 -22.977 1.00 63.38 94 HIS A N 1
ATOM 721 C CA . HIS A 1 94 ? 28.888 6.558 -23.439 1.00 63.38 94 HIS A CA 1
ATOM 722 C C . HIS A 1 94 ? 28.444 6.991 -24.848 1.00 63.38 94 HIS A C 1
ATOM 724 O O . HIS A 1 94 ? 28.992 6.504 -25.844 1.00 63.38 94 HIS A O 1
ATOM 730 N N . PRO A 1 95 ? 27.444 7.879 -24.990 1.00 70.25 95 PRO A N 1
ATOM 731 C CA . PRO A 1 95 ? 26.708 8.011 -26.243 1.00 70.25 95 PRO A CA 1
ATOM 732 C C . PRO A 1 95 ? 27.572 8.723 -27.285 1.00 70.25 95 PRO A C 1
ATOM 734 O O . PRO A 1 95 ? 27.506 8.429 -28.475 1.00 70.25 95 PRO A O 1
ATOM 737 N N . VAL A 1 96 ? 28.463 9.595 -26.813 1.00 77.00 96 VAL A N 1
ATOM 738 C CA . VAL A 1 96 ? 29.478 10.282 -27.605 1.00 77.00 96 VAL A CA 1
ATOM 739 C C . VAL A 1 96 ? 30.481 9.287 -28.180 1.00 77.00 96 VAL A C 1
ATOM 741 O O . VAL A 1 96 ? 30.792 9.373 -29.359 1.00 77.00 96 VAL A O 1
ATOM 744 N N . LEU A 1 97 ? 30.941 8.304 -27.400 1.00 82.06 97 LEU A N 1
ATOM 745 C CA . LEU A 1 97 ? 31.938 7.337 -27.868 1.00 82.06 97 LEU A CA 1
ATOM 746 C C . LEU A 1 97 ? 31.345 6.401 -28.928 1.00 82.06 97 LEU A C 1
ATOM 748 O O . LEU A 1 97 ? 31.977 6.158 -29.954 1.00 82.06 97 LEU A O 1
ATOM 752 N N . VAL A 1 98 ? 30.096 5.965 -28.735 1.00 82.50 98 VAL A N 1
ATOM 753 C CA . VAL A 1 98 ? 29.350 5.184 -29.737 1.00 82.50 98 VAL A CA 1
ATOM 754 C C . VAL A 1 98 ? 29.111 6.001 -31.011 1.00 82.50 98 VAL A C 1
ATO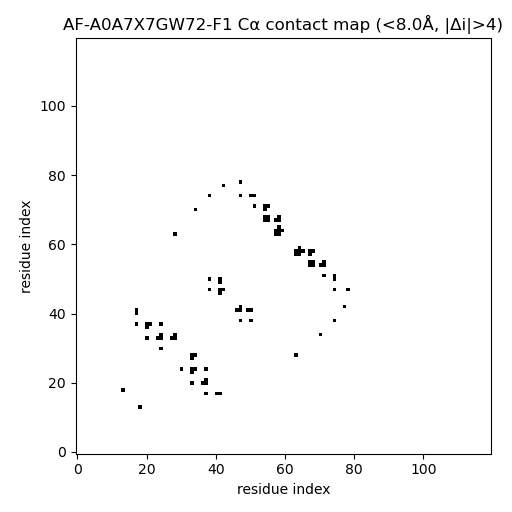M 756 O O . VAL A 1 98 ? 29.322 5.496 -32.111 1.00 82.50 98 VAL A O 1
ATOM 759 N N . THR A 1 99 ? 28.730 7.274 -30.879 1.00 81.88 99 THR A N 1
ATOM 760 C CA . THR A 1 99 ? 28.484 8.157 -32.033 1.00 81.88 99 THR A CA 1
ATOM 761 C C . THR A 1 99 ? 29.771 8.453 -32.805 1.00 81.88 99 THR A C 1
ATOM 763 O O . THR A 1 99 ? 29.780 8.390 -34.032 1.00 81.88 99 THR A O 1
ATOM 766 N N . VAL A 1 100 ? 30.879 8.722 -32.107 1.00 88.19 100 VAL A N 1
ATOM 767 C CA . VAL A 1 100 ? 32.192 8.960 -32.726 1.00 88.19 100 VAL A CA 1
ATOM 768 C C . VAL A 1 100 ? 32.682 7.711 -33.451 1.00 88.19 100 VAL A C 1
ATOM 770 O O . VAL A 1 100 ? 33.122 7.815 -34.595 1.00 88.19 100 VAL A O 1
ATOM 773 N N . LEU A 1 101 ? 32.559 6.530 -32.836 1.00 88.25 101 LEU A N 1
ATOM 774 C CA . LEU A 1 101 ? 32.939 5.268 -33.472 1.00 88.25 101 LEU A CA 1
ATOM 775 C C . LEU A 1 101 ? 32.099 4.994 -34.729 1.00 88.25 101 LEU A C 1
ATOM 777 O O . LEU A 1 101 ? 32.646 4.601 -35.759 1.00 88.25 101 LEU A O 1
ATOM 781 N N . ALA A 1 102 ? 30.788 5.249 -34.672 1.00 86.06 102 ALA A N 1
ATOM 782 C CA . ALA A 1 102 ? 29.897 5.094 -35.818 1.00 86.06 102 ALA A CA 1
ATOM 783 C C . ALA A 1 102 ? 30.268 6.043 -36.973 1.00 86.06 102 ALA A C 1
ATOM 785 O O . ALA A 1 102 ? 30.349 5.605 -38.120 1.00 86.06 102 ALA A O 1
ATOM 786 N N . LEU A 1 103 ? 30.555 7.317 -36.680 1.00 91.44 103 LEU A N 1
ATOM 787 C CA . LEU A 1 103 ? 30.994 8.287 -37.691 1.00 91.44 103 LEU A CA 1
ATOM 788 C C . LEU A 1 103 ? 32.347 7.910 -38.305 1.00 91.44 103 LEU A C 1
ATOM 790 O O . LEU A 1 103 ? 32.516 8.032 -39.517 1.00 91.44 103 LEU A O 1
ATOM 794 N N . LEU A 1 104 ? 33.287 7.412 -37.497 1.00 91.25 104 LEU A N 1
ATOM 795 C CA . LEU A 1 104 ? 34.583 6.925 -37.975 1.00 91.25 104 LEU A CA 1
ATOM 796 C C . LEU A 1 104 ? 34.429 5.749 -38.942 1.00 91.25 104 LEU A C 1
ATOM 798 O O . LEU A 1 104 ? 35.057 5.744 -39.999 1.00 91.25 104 LEU A O 1
ATOM 802 N N . LEU A 1 105 ? 33.573 4.780 -38.611 1.00 90.06 105 LEU A N 1
ATOM 803 C CA . LEU A 1 105 ? 33.315 3.622 -39.470 1.00 90.06 105 LEU A CA 1
ATOM 804 C C . LEU A 1 105 ? 32.665 4.027 -40.797 1.00 90.06 105 LEU A C 1
ATOM 806 O O . LEU A 1 105 ? 33.097 3.569 -41.855 1.00 90.06 105 LEU A O 1
ATOM 810 N N . VAL A 1 106 ? 31.667 4.914 -40.759 1.00 89.81 106 VAL A N 1
ATOM 811 C CA . VAL A 1 106 ? 31.012 5.425 -41.974 1.00 89.81 106 VAL A CA 1
ATOM 812 C C . VAL A 1 106 ? 31.991 6.240 -42.823 1.00 89.81 106 VAL A C 1
ATOM 814 O O . VAL A 1 106 ? 32.045 6.057 -44.039 1.00 89.81 106 VAL A O 1
ATOM 817 N N . GLY A 1 107 ? 32.805 7.092 -42.197 1.00 90.25 107 GLY A N 1
ATOM 818 C CA . GLY A 1 107 ? 33.835 7.870 -42.885 1.00 90.25 107 GLY A CA 1
ATOM 819 C C . GLY A 1 107 ? 34.894 6.986 -43.547 1.00 90.25 107 GLY A C 1
ATOM 820 O O . GLY A 1 107 ? 35.220 7.187 -44.716 1.00 90.25 107 GLY A O 1
ATOM 821 N N . ALA A 1 108 ? 35.380 5.961 -42.843 1.00 89.06 108 ALA A N 1
ATOM 822 C CA . ALA A 1 108 ? 36.338 4.999 -43.386 1.00 89.06 108 ALA A CA 1
ATOM 823 C C . ALA A 1 108 ? 35.754 4.210 -44.570 1.00 89.06 108 ALA A C 1
ATOM 825 O O . ALA A 1 108 ? 36.428 4.037 -45.585 1.00 89.06 108 ALA A O 1
ATOM 826 N N . ALA A 1 109 ? 34.489 3.786 -44.479 1.00 88.00 109 ALA A N 1
ATOM 827 C CA . ALA A 1 109 ? 33.804 3.107 -45.575 1.00 88.00 109 ALA A CA 1
ATOM 828 C C . ALA A 1 109 ? 33.637 4.018 -46.805 1.00 88.00 109 ALA A C 1
ATOM 830 O O . ALA A 1 109 ? 33.914 3.591 -47.924 1.00 88.00 109 ALA A O 1
ATOM 831 N N . ALA A 1 110 ? 33.247 5.283 -46.613 1.00 88.56 110 ALA A N 1
ATOM 832 C CA . ALA A 1 110 ? 33.103 6.244 -47.707 1.00 88.56 110 ALA A CA 1
ATOM 833 C C . ALA A 1 110 ? 34.441 6.522 -48.417 1.00 88.56 110 ALA A C 1
ATOM 835 O O . ALA A 1 110 ? 34.489 6.567 -49.647 1.00 88.56 110 ALA A O 1
ATOM 836 N N . LEU A 1 111 ? 35.533 6.647 -47.657 1.00 88.62 111 LEU A N 1
ATOM 837 C CA . LEU A 1 111 ? 36.879 6.817 -48.211 1.00 88.62 111 LEU A CA 1
ATOM 838 C C . LEU A 1 111 ? 37.345 5.581 -48.991 1.00 88.62 111 LEU A C 1
ATOM 840 O O . LEU A 1 111 ? 37.899 5.727 -50.078 1.00 88.62 111 LEU A O 1
ATOM 844 N N . ALA A 1 112 ? 37.083 4.375 -48.480 1.00 88.62 112 ALA A N 1
ATOM 845 C CA . ALA A 1 112 ? 37.405 3.134 -49.184 1.00 88.62 112 ALA A CA 1
ATOM 846 C C . ALA A 1 112 ? 36.644 3.011 -50.517 1.00 88.62 112 ALA A C 1
ATOM 848 O O . ALA A 1 112 ? 37.232 2.629 -51.529 1.00 88.62 112 ALA A O 1
ATOM 849 N N . VAL A 1 113 ? 35.360 3.386 -50.539 1.00 90.31 113 VAL A N 1
ATOM 850 C CA . VAL A 1 113 ? 34.544 3.400 -51.764 1.00 90.31 113 VAL A CA 1
ATOM 851 C C . VAL A 1 113 ? 35.065 4.429 -52.767 1.00 90.31 113 VAL A C 1
ATOM 853 O O . VAL A 1 113 ? 35.209 4.103 -53.943 1.00 90.31 113 VAL A O 1
ATOM 856 N N . ALA A 1 114 ? 35.389 5.647 -52.323 1.00 87.50 114 ALA A N 1
ATOM 857 C CA . ALA A 1 114 ? 35.931 6.688 -53.197 1.00 87.50 114 ALA A CA 1
ATOM 858 C C . ALA A 1 114 ? 37.285 6.286 -53.803 1.00 87.50 114 ALA A C 1
ATOM 860 O O . ALA A 1 114 ? 37.498 6.462 -55.002 1.00 87.50 114 ALA A O 1
ATOM 861 N N . TYR A 1 115 ? 38.167 5.685 -52.998 1.00 89.81 115 TYR A N 1
ATOM 862 C CA . TYR A 1 115 ? 39.446 5.156 -53.468 1.00 89.81 115 TYR A CA 1
ATOM 863 C C . TYR A 1 115 ? 39.256 4.071 -54.536 1.00 89.81 115 TYR A C 1
ATOM 865 O O . TYR A 1 115 ? 39.860 4.152 -55.605 1.00 89.81 115 TYR A O 1
ATOM 873 N N . ALA A 1 116 ? 38.365 3.103 -54.291 1.00 86.31 116 ALA A N 1
ATOM 874 C CA . ALA A 1 116 ? 38.048 2.051 -55.256 1.00 86.31 116 ALA A CA 1
ATOM 875 C C . ALA A 1 116 ? 37.469 2.607 -56.570 1.00 86.31 116 ALA A C 1
ATOM 877 O O . ALA A 1 116 ? 37.803 2.104 -57.638 1.00 86.31 116 ALA A O 1
ATOM 878 N N . TYR A 1 117 ? 36.655 3.665 -56.501 1.00 84.56 117 TYR A N 1
ATOM 879 C CA . TYR A 1 117 ? 36.109 4.341 -57.683 1.00 84.56 117 TYR A CA 1
ATOM 880 C C . TYR A 1 117 ? 37.169 5.110 -58.482 1.00 84.56 117 TYR A C 1
ATOM 882 O O . TYR A 1 117 ? 37.068 5.188 -59.697 1.00 84.56 117 TYR A O 1
ATOM 890 N N . SER A 1 118 ? 38.171 5.689 -57.814 1.00 76.12 118 SER A N 1
ATOM 891 C CA . SER A 1 118 ? 39.269 6.419 -58.469 1.00 76.12 118 SER A CA 1
ATOM 892 C C . SER A 1 118 ? 40.364 5.521 -59.059 1.00 76.12 118 SER A C 1
ATOM 894 O O . SER A 1 118 ? 41.211 6.002 -59.806 1.00 76.12 118 SER A O 1
ATOM 896 N N . ALA A 1 119 ? 40.374 4.237 -58.690 1.00 72.69 119 ALA A N 1
ATOM 897 C CA . ALA A 1 119 ? 41.327 3.236 -59.168 1.00 72.69 119 ALA A CA 1
ATOM 898 C C . ALA A 1 119 ? 40.812 2.421 -60.376 1.00 72.69 119 ALA A C 1
ATOM 900 O O . ALA A 1 119 ? 41.548 1.571 -60.880 1.00 72.69 119 ALA A O 1
ATOM 901 N N . PHE A 1 120 ? 39.571 2.665 -60.809 1.00 61.03 120 PHE A N 1
ATOM 902 C CA . PHE A 1 120 ? 38.925 2.099 -61.999 1.00 61.03 120 PHE A CA 1
ATOM 903 C C . PHE A 1 120 ? 38.868 3.135 -63.126 1.00 61.03 120 PHE A C 1
ATOM 905 O O . 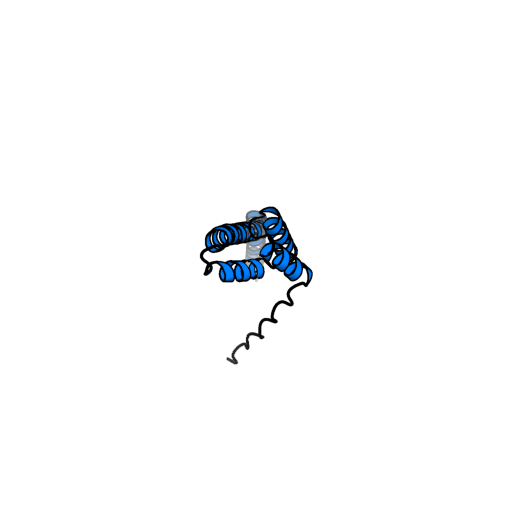PHE A 1 120 ? 38.989 2.714 -64.298 1.00 61.03 120 PHE A O 1
#

Radius of gyration: 28.26 Å; Cα contacts (8 Å, |Δi|>4): 48; chains: 1; bounding box: 61×28×78 Å

Solvent-accessible surface area (backbone atoms only — not comparable to full-atom values): 7093 Å² total; per-residue (Å²): 133,87,78,82,78,76,71,80,75,73,75,75,81,74,56,70,68,58,56,52,36,47,53,50,24,71,76,36,69,87,39,68,63,41,50,48,54,38,52,51,52,23,53,75,70,70,36,50,70,56,54,45,52,58,31,59,69,34,48,81,38,89,88,44,17,68,61,22,51,54,48,42,53,50,49,52,52,53,52,49,55,52,53,58,71,68,53,74,72,82,78,86,64,64,61,65,60,55,50,50,52,51,52,51,54,53,51,52,51,51,51,53,53,52,52,56,61,74,75,108

Foldseek 3Di:
DPDPPPPPPPDPPDDVVLVVLVVVCVVVVVDPVSLVVSCVVCLVVVNLVVLLVVLVVQCVPPVRNVVSVVSNVVSVVSVVVVVVVPDDDDDVDVVVVVVVVVVVVVVVVVVVVVVVVVVD

Secondary structure (DSSP, 8-state):
-----PPP-PPP---HHHHHHHHHHHHTTT-HHHHHHHHHHHHHTT-HHHHHHHHHHHTTSTTTHHHHHHHHHHHHHHHHHHHHHT-PPPP---HHHHHHHHHHHHHHHHHHHHHHHHT-

Nearest PDB structures (foldseek):
  8ump-assembly1_A  TM=5.301E-01  e=3.660E+00  synthetic construct
  4o9u-assembly1_B  TM=5.037E-01  e=4.995E+00  Thermus thermophilus HB27
  8arb-assembly1_A  TM=4.392E-01  e=4.410E+00  Yersinia enterocolitica

Mean predicted aligned error: 13.46 Å